Protein AF-X1I5E1-F1 (afdb_monomer_lite)

Sequence (94 aa):
MAVAGEAPKAAAKLNRHHVPSGGIAMTAALGLLGVALNAFLPDSAFEIVMNLAGIGIAGTWAMVLLAHTRFVSAVRRGKDNRPEYRMPGAPVTN

Radius of gyration: 20.38 Å; chains: 1; bounding box: 45×22×51 Å

Foldseek 3Di:
DCVVVPDPVLQVDADPVRHSVSVVVVVVVVVVVLVVLCVVPVPCSVVVVVVVVVVVVVVVVVVVVVVVVVVVVCVVVVNDDDDPDDDPPPPVVD

Organism: NCBI:txid412755

Structure (mmCIF, N/CA/C/O backbone):
data_AF-X1I5E1-F1
#
_entry.id   AF-X1I5E1-F1
#
loop_
_atom_site.group_PDB
_atom_site.id
_atom_site.type_symbol
_atom_site.label_atom_id
_atom_site.label_alt_id
_atom_site.label_comp_id
_atom_site.label_asym_id
_atom_site.label_entity_id
_atom_site.label_seq_id
_atom_site.pdbx_PDB_ins_code
_atom_site.Cartn_x
_atom_site.Cartn_y
_atom_site.Cartn_z
_atom_site.occupancy
_atom_site.B_iso_or_equiv
_atom_site.auth_seq_id
_atom_site.auth_comp_id
_atom_site.auth_asym_id
_atom_site.auth_atom_id
_atom_site.pdbx_PDB_model_num
ATOM 1 N N . MET A 1 1 ? -12.973 -1.634 -8.596 1.00 46.53 1 MET A N 1
ATOM 2 C CA . MET A 1 1 ? -12.101 -0.450 -8.779 1.00 46.53 1 MET A CA 1
ATOM 3 C C . MET A 1 1 ? -12.643 0.498 -9.847 1.00 46.53 1 MET A C 1
ATOM 5 O O . MET A 1 1 ? -13.161 1.532 -9.470 1.00 46.53 1 MET A O 1
ATOM 9 N N . ALA A 1 2 ? -12.672 0.150 -11.139 1.00 42.12 2 ALA A N 1
ATOM 10 C CA . ALA A 1 2 ? -13.182 1.067 -12.176 1.00 42.12 2 ALA A CA 1
ATOM 11 C C . ALA A 1 2 ? -14.718 1.284 -12.173 1.00 42.12 2 ALA A C 1
ATOM 13 O O . ALA A 1 2 ? -15.192 2.354 -12.530 1.00 42.12 2 ALA A O 1
ATOM 14 N N . VAL A 1 3 ? -15.494 0.301 -11.698 1.00 49.53 3 VAL A N 1
ATOM 15 C CA . VAL A 1 3 ? -16.962 0.404 -11.525 1.00 49.53 3 VAL A CA 1
ATOM 16 C C . VAL A 1 3 ? -17.350 1.248 -10.299 1.00 49.53 3 VAL A C 1
ATOM 18 O O . VAL A 1 3 ? -18.438 1.802 -10.248 1.00 49.53 3 VAL A O 1
ATOM 21 N N . ALA A 1 4 ? -16.439 1.388 -9.331 1.00 55.78 4 ALA A N 1
ATOM 22 C CA . ALA A 1 4 ? -16.645 2.166 -8.108 1.00 55.78 4 ALA A CA 1
ATOM 23 C C . ALA A 1 4 ? -16.235 3.648 -8.255 1.00 55.78 4 ALA A C 1
ATOM 25 O O . ALA A 1 4 ? -16.342 4.396 -7.296 1.00 55.78 4 ALA A O 1
ATOM 26 N N . GLY A 1 5 ? -15.747 4.070 -9.434 1.00 57.88 5 GLY A N 1
ATOM 27 C CA . GLY A 1 5 ? -15.261 5.437 -9.690 1.00 57.88 5 GLY A CA 1
ATOM 28 C C . GLY A 1 5 ? -13.789 5.693 -9.328 1.00 57.88 5 GLY A C 1
ATOM 29 O O . GLY A 1 5 ? -13.248 6.730 -9.689 1.00 57.88 5 GLY A O 1
ATOM 30 N N . GLU A 1 6 ? -13.121 4.723 -8.704 1.00 58.69 6 GLU A N 1
ATOM 31 C CA . GLU A 1 6 ? -11.766 4.830 -8.131 1.00 58.69 6 GLU A CA 1
ATOM 32 C C . GLU A 1 6 ? -10.618 4.624 -9.148 1.00 58.69 6 GLU A C 1
ATOM 34 O O . GLU A 1 6 ? -9.453 4.527 -8.774 1.00 58.69 6 GLU A O 1
ATOM 39 N N . ALA A 1 7 ? -10.909 4.499 -10.449 1.00 61.06 7 ALA A N 1
ATOM 40 C CA . ALA A 1 7 ? -9.894 4.290 -11.489 1.00 61.06 7 ALA A CA 1
ATOM 41 C C . ALA A 1 7 ? -10.222 5.088 -12.766 1.00 61.06 7 ALA A C 1
ATOM 43 O O . ALA A 1 7 ? -11.400 5.349 -13.034 1.00 61.06 7 ALA A O 1
ATOM 44 N N . PRO A 1 8 ? -9.218 5.465 -13.588 1.00 60.88 8 PRO A N 1
ATOM 45 C CA . PRO A 1 8 ? -9.443 6.247 -14.801 1.00 60.88 8 PRO A CA 1
ATOM 46 C C . PRO A 1 8 ? -10.453 5.560 -15.725 1.00 60.88 8 PRO A C 1
ATOM 48 O O . PRO A 1 8 ? -10.385 4.353 -15.955 1.00 60.88 8 PRO A O 1
ATOM 51 N N . LYS A 1 9 ? -11.376 6.342 -16.304 1.00 63.56 9 LYS A N 1
ATOM 52 C CA . LYS A 1 9 ? -12.476 5.839 -17.156 1.00 63.56 9 LYS A CA 1
ATOM 53 C C . LYS A 1 9 ? -11.991 4.942 -18.308 1.00 63.56 9 LYS A C 1
ATOM 55 O O . LYS A 1 9 ? -12.712 4.049 -18.739 1.00 63.56 9 LYS A O 1
ATOM 60 N N . ALA A 1 10 ? -10.754 5.139 -18.771 1.00 62.62 10 ALA A N 1
ATOM 61 C CA . ALA A 1 10 ? -10.103 4.303 -19.780 1.00 62.62 10 ALA A CA 1
ATOM 62 C C . 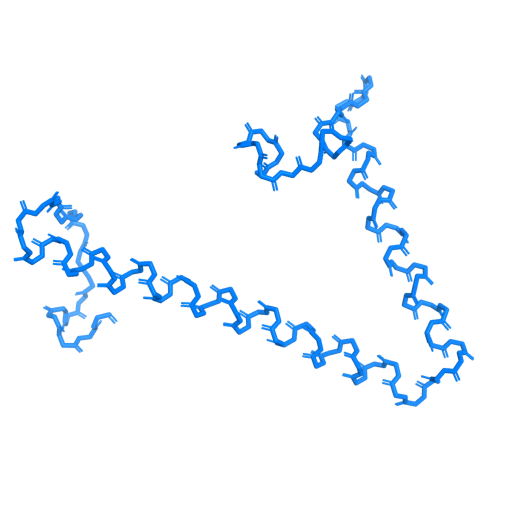ALA A 1 10 ? -9.852 2.852 -19.317 1.00 62.62 10 ALA A C 1
ATOM 64 O O . ALA A 1 10 ? -9.932 1.936 -20.131 1.00 62.62 10 ALA A O 1
ATOM 65 N N . ALA A 1 11 ? -9.616 2.622 -18.022 1.00 62.38 11 ALA A N 1
ATOM 66 C CA . ALA A 1 11 ? -9.463 1.288 -17.437 1.00 62.38 11 ALA A CA 1
ATOM 67 C C . ALA A 1 11 ? -10.815 0.583 -17.195 1.00 62.38 11 ALA A C 1
ATOM 69 O O . ALA A 1 11 ? -10.847 -0.630 -17.003 1.00 62.38 11 ALA A O 1
ATOM 70 N N . ALA A 1 12 ? -11.928 1.329 -17.226 1.00 62.84 12 ALA A N 1
ATOM 71 C CA . ALA A 1 12 ? -13.290 0.807 -17.081 1.00 62.84 12 ALA A CA 1
ATOM 72 C C . ALA A 1 12 ? -13.908 0.332 -18.407 1.00 62.84 12 ALA A C 1
ATOM 74 O O . ALA A 1 12 ? -14.908 -0.385 -18.404 1.00 62.84 12 ALA A O 1
ATOM 75 N N . LYS A 1 13 ? -13.362 0.773 -19.550 1.00 66.06 13 LYS A N 1
ATOM 76 C CA . LYS A 1 13 ? -13.967 0.538 -20.862 1.00 66.06 13 LYS A CA 1
ATOM 77 C C . LYS A 1 13 ? -13.635 -0.872 -21.353 1.00 66.06 13 LYS A C 1
ATOM 79 O O . LYS A 1 13 ? -12.486 -1.179 -21.670 1.00 66.06 13 LYS A O 1
ATOM 84 N N . LEU A 1 14 ? -14.656 -1.720 -21.419 1.00 73.88 14 LEU A N 1
ATOM 85 C CA . LEU A 1 14 ? -14.571 -3.056 -22.005 1.00 73.88 14 LEU A CA 1
ATOM 86 C C . LEU A 1 14 ? -14.649 -2.963 -23.534 1.00 73.88 14 LEU A C 1
ATOM 88 O O . LEU A 1 14 ? -15.406 -2.157 -24.079 1.00 73.88 14 LEU A O 1
ATOM 92 N N . ASN A 1 15 ? -13.858 -3.777 -24.234 1.00 73.88 15 ASN A N 1
ATOM 93 C CA . ASN A 1 15 ? -13.978 -3.929 -25.685 1.00 73.88 15 ASN A CA 1
ATOM 94 C C . ASN A 1 15 ? -15.150 -4.868 -26.056 1.00 73.88 15 ASN A C 1
ATOM 96 O O . ASN A 1 15 ? -15.804 -5.445 -25.189 1.00 73.88 15 ASN A O 1
ATOM 100 N N . ARG A 1 16 ? -15.382 -5.081 -27.361 1.00 73.06 16 ARG A N 1
ATOM 101 C CA . ARG A 1 16 ? -16.443 -5.969 -27.891 1.00 73.06 16 ARG A CA 1
ATOM 102 C C . ARG A 1 16 ? -16.370 -7.434 -27.421 1.00 73.06 16 ARG A C 1
ATOM 104 O O . ARG A 1 16 ? -17.339 -8.165 -27.561 1.00 73.06 16 ARG A O 1
ATOM 111 N N . HIS A 1 17 ? -15.224 -7.864 -26.897 1.00 79.69 17 HIS A N 1
ATOM 112 C CA . HIS A 1 17 ? -14.982 -9.202 -26.356 1.00 79.69 17 HIS A CA 1
ATOM 113 C C . HIS A 1 17 ? -15.020 -9.222 -24.817 1.00 79.69 17 HIS A C 1
ATOM 115 O O . HIS A 1 17 ? -14.556 -10.183 -24.216 1.00 79.69 17 HIS A O 1
ATOM 121 N N . HIS A 1 18 ? -15.551 -8.172 -24.175 1.00 74.81 18 HIS A N 1
ATOM 122 C CA . HIS A 1 18 ? -15.584 -8.007 -22.716 1.00 74.81 18 HIS A CA 1
ATOM 123 C C . HIS A 1 18 ? -14.198 -7.992 -22.055 1.00 74.81 18 HIS A C 1
ATOM 125 O O . HIS A 1 18 ? -14.058 -8.285 -20.870 1.00 74.81 18 HIS A O 1
ATOM 131 N N . VAL A 1 19 ? -13.165 -7.603 -22.805 1.00 77.12 19 VAL A N 1
ATOM 132 C CA . VAL A 1 19 ? -11.802 -7.494 -22.285 1.00 77.12 19 VAL A CA 1
ATOM 133 C C . VAL A 1 19 ? -11.503 -6.030 -21.931 1.00 77.12 19 VAL A C 1
ATOM 135 O O . VAL A 1 19 ? -11.687 -5.156 -22.789 1.00 77.12 19 VAL A O 1
ATOM 138 N N . PRO A 1 20 ? -11.020 -5.726 -20.709 1.00 79.44 20 PRO A N 1
ATOM 139 C CA . PRO A 1 20 ? -10.606 -4.383 -20.305 1.00 79.44 20 PRO A CA 1
ATOM 140 C C . PRO A 1 20 ? -9.256 -4.029 -20.944 1.00 79.44 20 PRO A C 1
ATOM 142 O O . PRO A 1 20 ? -8.205 -4.052 -20.301 1.00 79.44 20 PRO A O 1
ATOM 145 N N . SER A 1 21 ? -9.274 -3.700 -22.237 1.00 77.81 21 SER A N 1
ATOM 146 C CA . SER A 1 21 ? -8.064 -3.425 -23.022 1.00 77.81 21 SER A CA 1
ATOM 147 C C . SER A 1 21 ? -7.227 -2.279 -22.447 1.00 77.81 21 SER A C 1
ATOM 149 O O . SER A 1 21 ? -6.003 -2.330 -22.516 1.00 77.81 21 SER A O 1
ATOM 151 N N . GLY A 1 22 ? -7.869 -1.280 -21.829 1.00 78.88 22 GLY A N 1
ATOM 152 C CA . GLY A 1 22 ? -7.171 -0.193 -21.137 1.00 78.88 22 GLY A CA 1
ATOM 153 C C . GLY A 1 22 ? -6.375 -0.666 -19.916 1.00 78.88 22 GLY A C 1
ATOM 154 O O . GLY A 1 22 ? -5.261 -0.200 -19.699 1.00 78.88 22 GLY A O 1
ATOM 155 N N . GLY A 1 23 ? -6.901 -1.635 -19.159 1.00 79.44 23 GLY A N 1
ATOM 156 C CA . GLY A 1 23 ? -6.185 -2.239 -18.032 1.00 79.44 23 GLY A CA 1
ATOM 157 C C . GLY A 1 23 ? -4.974 -3.052 -18.489 1.00 79.44 23 GLY A C 1
ATOM 158 O O . GLY A 1 23 ? -3.887 -2.890 -17.943 1.00 79.44 23 GLY A O 1
ATOM 159 N N . ILE A 1 24 ? -5.139 -3.852 -19.547 1.00 85.00 24 ILE A N 1
ATOM 160 C CA . ILE A 1 24 ? -4.058 -4.676 -20.111 1.00 85.00 24 ILE A CA 1
ATOM 161 C C . ILE A 1 24 ? -2.928 -3.802 -20.661 1.00 85.00 24 ILE A C 1
ATOM 163 O O . ILE A 1 24 ? -1.760 -4.038 -20.353 1.00 85.00 24 ILE A O 1
ATOM 167 N N . ALA A 1 25 ? -3.263 -2.770 -21.441 1.00 84.88 25 ALA A N 1
ATOM 168 C CA . ALA A 1 25 ? -2.272 -1.848 -21.991 1.00 84.88 25 ALA A CA 1
ATOM 169 C C . ALA A 1 25 ? -1.483 -1.135 -20.882 1.00 84.88 25 ALA A C 1
ATOM 171 O O . ALA A 1 25 ? -0.269 -0.985 -20.989 1.00 84.88 25 ALA A O 1
ATOM 172 N N . MET A 1 26 ? -2.153 -0.762 -19.788 1.00 83.25 26 MET A N 1
ATOM 173 C CA . MET A 1 26 ? -1.508 -0.138 -18.634 1.00 83.25 26 MET A CA 1
ATOM 174 C C . MET A 1 26 ? -0.528 -1.092 -17.939 1.00 83.25 26 MET A C 1
ATOM 176 O O . MET A 1 26 ? 0.611 -0.710 -17.676 1.00 83.25 26 MET A O 1
ATOM 180 N N . THR A 1 27 ? -0.918 -2.349 -17.700 1.00 85.94 27 THR A N 1
ATOM 181 C CA . THR A 1 27 ? -0.005 -3.349 -17.118 1.00 85.94 27 THR A CA 1
ATOM 182 C C . THR A 1 27 ? 1.166 -3.676 -18.045 1.00 85.94 27 THR A C 1
ATOM 184 O O . THR A 1 27 ? 2.293 -3.822 -17.578 1.00 85.94 27 THR A O 1
ATOM 187 N N . ALA A 1 28 ? 0.930 -3.728 -19.359 1.00 88.25 28 ALA A N 1
ATOM 188 C CA . ALA A 1 28 ? 1.983 -3.959 -20.343 1.00 88.25 28 ALA A CA 1
ATOM 189 C C . ALA A 1 28 ? 2.988 -2.796 -20.382 1.00 88.25 28 ALA A C 1
ATOM 191 O O . ALA A 1 28 ? 4.194 -3.031 -20.396 1.00 88.25 28 ALA A O 1
ATOM 192 N N . ALA A 1 29 ? 2.511 -1.548 -20.328 1.00 88.62 29 ALA A N 1
ATOM 193 C CA . ALA A 1 29 ? 3.369 -0.364 -20.270 1.00 88.62 29 ALA A CA 1
ATOM 194 C C . ALA A 1 29 ? 4.250 -0.344 -19.010 1.00 88.62 29 ALA A C 1
ATOM 196 O O . ALA A 1 29 ? 5.438 -0.039 -19.098 1.00 88.62 29 ALA A O 1
ATOM 197 N N . LEU A 1 30 ? 3.699 -0.727 -17.852 1.00 87.62 30 LEU A N 1
ATOM 198 C CA . LEU A 1 30 ? 4.477 -0.875 -16.616 1.00 87.62 30 LEU A CA 1
ATOM 199 C C . LEU A 1 30 ? 5.549 -1.969 -16.737 1.00 87.62 30 LEU A C 1
ATOM 201 O O . LEU A 1 30 ? 6.679 -1.772 -16.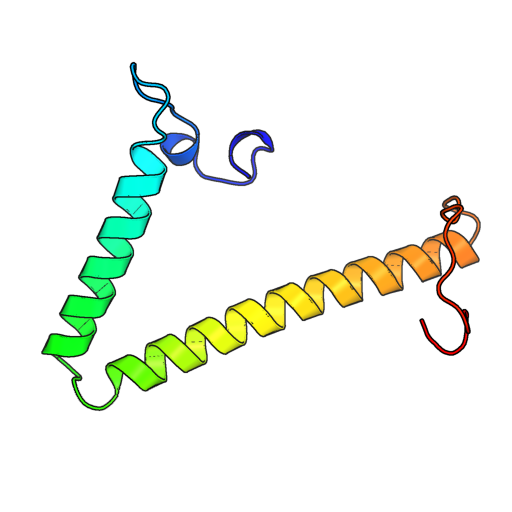293 1.00 87.62 30 LEU A O 1
ATOM 205 N N . GLY A 1 31 ? 5.229 -3.092 -17.385 1.00 86.19 31 GLY A N 1
ATOM 206 C CA . GLY A 1 31 ? 6.209 -4.140 -17.682 1.00 86.19 31 GLY A CA 1
ATOM 207 C C . GLY A 1 31 ? 7.352 -3.643 -18.573 1.00 86.19 31 GLY A C 1
ATOM 208 O O . GLY A 1 31 ? 8.518 -3.887 -18.270 1.00 86.19 31 GLY A O 1
ATOM 209 N N . LEU A 1 32 ? 7.037 -2.881 -19.626 1.00 90.00 32 LEU A N 1
ATOM 210 C CA . LEU A 1 32 ? 8.043 -2.267 -20.504 1.00 90.00 32 LEU A CA 1
ATOM 211 C C . LEU A 1 32 ? 8.939 -1.269 -19.758 1.00 90.00 32 LEU A C 1
ATOM 213 O O . LEU A 1 32 ? 10.141 -1.229 -20.005 1.00 90.00 32 LEU A O 1
ATOM 217 N N . LEU A 1 33 ? 8.378 -0.509 -18.815 1.00 87.44 33 LEU A N 1
ATOM 218 C CA . LEU A 1 33 ? 9.142 0.345 -17.901 1.00 87.44 33 LEU A CA 1
ATOM 219 C C . LEU A 1 33 ? 10.141 -0.463 -17.064 1.00 87.44 33 LEU A C 1
ATOM 221 O O . LEU A 1 33 ? 11.290 -0.051 -16.932 1.00 87.44 33 LEU A O 1
ATOM 225 N N . GLY A 1 34 ? 9.737 -1.629 -16.553 1.00 84.94 34 GLY A N 1
ATOM 226 C CA . GLY A 1 34 ? 10.637 -2.542 -15.842 1.00 84.94 34 GLY A CA 1
ATOM 227 C C . GLY A 1 34 ? 11.779 -3.056 -16.724 1.00 84.94 34 GLY A C 1
ATOM 228 O O . GLY A 1 34 ? 12.932 -3.060 -16.298 1.00 84.94 34 GLY A O 1
ATOM 229 N N . VAL A 1 35 ? 11.483 -3.420 -17.977 1.00 87.25 35 VAL A N 1
ATOM 230 C CA . VAL A 1 35 ? 12.502 -3.838 -18.959 1.00 87.25 35 VAL A CA 1
ATOM 231 C C . VAL A 1 35 ? 13.478 -2.700 -19.264 1.00 87.25 35 VAL A C 1
ATOM 233 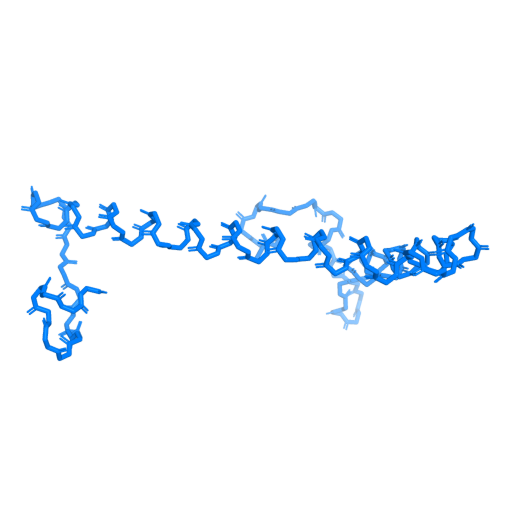O O . VAL A 1 35 ? 14.687 -2.922 -19.284 1.00 87.25 35 VAL A O 1
ATOM 236 N N . ALA A 1 36 ? 12.974 -1.478 -19.459 1.00 86.44 36 ALA A N 1
ATOM 237 C CA . ALA A 1 36 ? 13.813 -0.305 -19.681 1.00 86.44 36 ALA A CA 1
ATOM 238 C C . ALA A 1 36 ? 14.709 -0.016 -18.467 1.00 86.44 36 ALA A C 1
ATOM 240 O O . ALA A 1 36 ? 15.906 0.203 -18.629 1.00 86.44 36 ALA A O 1
ATOM 241 N N . LEU A 1 37 ? 14.159 -0.079 -17.250 1.00 85.81 37 LEU A N 1
ATOM 242 C CA . LEU A 1 37 ? 14.927 0.107 -16.019 1.00 85.81 37 LEU A CA 1
ATOM 243 C C . LEU A 1 37 ? 16.042 -0.939 -15.891 1.00 85.81 37 LEU A C 1
ATOM 245 O O . LEU A 1 37 ? 17.174 -0.584 -15.575 1.00 85.81 37 LEU A O 1
ATOM 249 N N . ASN A 1 38 ? 15.749 -2.200 -16.208 1.00 87.81 38 ASN A N 1
ATOM 250 C CA . ASN A 1 38 ? 16.738 -3.276 -16.214 1.00 87.81 38 ASN A CA 1
ATOM 251 C C . ASN A 1 38 ? 17.840 -3.075 -17.270 1.00 87.81 38 ASN A C 1
ATOM 253 O O . ASN A 1 38 ? 18.972 -3.495 -17.059 1.00 87.81 38 ASN A O 1
ATOM 257 N N . ALA A 1 39 ? 17.537 -2.423 -18.396 1.00 85.06 39 ALA A N 1
ATOM 258 C CA . ALA A 1 39 ? 18.535 -2.127 -19.423 1.00 85.06 39 ALA A CA 1
ATOM 259 C C . ALA A 1 39 ? 19.536 -1.038 -18.991 1.00 85.06 39 ALA A C 1
ATOM 261 O O . ALA A 1 39 ? 20.693 -1.087 -19.402 1.00 85.06 39 ALA A O 1
ATOM 262 N N . PHE A 1 40 ? 19.112 -0.068 -18.169 1.00 84.06 40 PHE A N 1
ATOM 263 C CA . PHE A 1 40 ? 19.977 1.020 -17.690 1.00 84.06 40 PHE A CA 1
ATOM 264 C C . PHE A 1 40 ? 20.632 0.737 -16.328 1.00 84.06 40 PHE A C 1
ATOM 266 O O . PHE A 1 40 ? 21.736 1.215 -16.080 1.00 84.06 40 PHE A O 1
ATOM 273 N N . LEU A 1 41 ? 19.963 -0.007 -15.441 1.00 83.06 41 LEU A N 1
ATOM 274 C CA . LEU A 1 41 ? 20.437 -0.353 -14.095 1.00 83.06 41 LEU A CA 1
ATOM 275 C C . LEU A 1 41 ? 20.209 -1.851 -13.809 1.00 83.06 41 LEU A C 1
ATOM 277 O O . LEU A 1 41 ? 19.346 -2.188 -12.997 1.00 83.06 41 LEU A O 1
ATOM 281 N N . PRO A 1 42 ? 20.957 -2.764 -14.452 1.00 76.75 42 PRO A N 1
ATOM 282 C CA . PRO A 1 42 ? 20.716 -4.205 -14.341 1.00 76.75 42 PRO A CA 1
ATOM 283 C C . PRO A 1 42 ? 20.843 -4.731 -12.904 1.00 76.75 42 PRO A C 1
ATOM 285 O O . PRO A 1 42 ? 19.989 -5.492 -12.455 1.00 76.75 42 PRO A O 1
ATOM 288 N N . ASP A 1 43 ? 21.843 -4.270 -12.149 1.00 81.69 43 ASP A N 1
ATOM 289 C CA . ASP A 1 43 ? 22.105 -4.786 -10.798 1.00 81.69 43 ASP A CA 1
ATOM 290 C C . ASP A 1 43 ? 21.134 -4.238 -9.736 1.00 81.69 43 ASP A C 1
ATOM 292 O O . ASP A 1 43 ? 20.893 -4.887 -8.722 1.00 81.69 43 ASP A O 1
ATOM 296 N N . SER A 1 44 ? 20.536 -3.061 -9.964 1.00 83.56 44 SER A N 1
ATOM 297 C CA . SER A 1 44 ? 19.673 -2.381 -8.979 1.00 83.56 44 SER A CA 1
ATOM 298 C C . SER A 1 44 ? 18.189 -2.362 -9.352 1.00 83.56 44 SER A C 1
ATOM 300 O O . SER A 1 44 ? 17.355 -2.047 -8.503 1.00 83.56 44 SER A O 1
ATOM 302 N N . ALA A 1 45 ? 17.816 -2.690 -10.595 1.00 83.69 45 ALA A N 1
ATOM 303 C CA . ALA A 1 45 ? 16.424 -2.626 -11.048 1.00 83.69 45 ALA A CA 1
ATOM 304 C C . ALA A 1 45 ? 15.498 -3.523 -10.216 1.00 83.69 45 ALA A C 1
ATOM 306 O O . ALA A 1 45 ? 14.419 -3.088 -9.811 1.00 83.69 45 ALA A O 1
ATOM 307 N N . PHE A 1 46 ? 15.930 -4.753 -9.923 1.00 81.94 46 PHE A N 1
ATOM 308 C CA . PHE A 1 46 ? 15.153 -5.678 -9.099 1.00 81.94 46 PHE A CA 1
ATOM 309 C C . PHE A 1 46 ? 14.923 -5.128 -7.688 1.00 81.94 46 PHE A C 1
ATOM 311 O O . PHE A 1 46 ? 13.794 -5.136 -7.200 1.00 81.94 46 PHE A O 1
ATOM 318 N N . GLU A 1 47 ? 15.973 -4.600 -7.056 1.00 87.38 47 GLU A N 1
ATOM 319 C CA . GLU A 1 47 ? 15.896 -4.038 -5.708 1.00 87.38 47 GLU A CA 1
ATOM 320 C C . GLU A 1 47 ? 14.965 -2.820 -5.654 1.00 87.38 47 GLU A C 1
ATOM 322 O O . GLU A 1 47 ? 14.097 -2.744 -4.784 1.00 87.38 47 GLU A O 1
ATOM 327 N N . ILE A 1 48 ? 15.076 -1.901 -6.619 1.00 86.94 48 ILE A N 1
ATOM 328 C CA . ILE A 1 48 ? 14.214 -0.713 -6.708 1.00 86.94 48 ILE A CA 1
ATOM 329 C C . ILE A 1 48 ? 12.741 -1.120 -6.819 1.00 86.94 48 ILE A C 1
ATOM 331 O O . ILE A 1 48 ? 11.895 -0.605 -6.081 1.00 86.94 48 ILE A O 1
ATOM 335 N N . VAL A 1 49 ? 12.426 -2.053 -7.722 1.00 87.25 49 VAL A N 1
ATOM 336 C CA . VAL A 1 49 ? 11.049 -2.523 -7.929 1.00 87.25 49 VAL A CA 1
ATOM 337 C C . VAL A 1 49 ? 10.525 -3.232 -6.680 1.00 87.25 49 VAL A C 1
ATOM 339 O O . VAL A 1 49 ? 9.392 -2.975 -6.270 1.00 87.25 49 VAL A O 1
ATOM 342 N N . MET A 1 50 ? 11.343 -4.073 -6.043 1.00 90.25 50 MET A N 1
ATOM 343 C CA . MET A 1 50 ? 10.962 -4.798 -4.830 1.00 90.25 50 MET A CA 1
ATOM 344 C C . MET A 1 50 ? 10.698 -3.850 -3.656 1.00 90.25 50 MET A C 1
ATOM 346 O O . MET A 1 50 ? 9.675 -3.972 -2.984 1.00 90.25 50 MET A O 1
ATOM 350 N N . ASN A 1 51 ? 11.573 -2.867 -3.440 1.00 93.50 51 ASN A N 1
ATOM 351 C CA . ASN A 1 51 ? 11.414 -1.875 -2.378 1.00 93.50 51 ASN A CA 1
ATOM 352 C C . ASN A 1 51 ? 10.154 -1.027 -2.593 1.00 93.50 51 ASN A C 1
ATOM 354 O O . ASN A 1 51 ? 9.374 -0.820 -1.660 1.00 93.50 51 ASN A O 1
ATOM 358 N N . LEU A 1 52 ? 9.905 -0.591 -3.831 1.00 91.31 52 LEU A N 1
ATOM 359 C CA . LEU A 1 52 ? 8.702 0.168 -4.166 1.00 91.31 52 LEU A CA 1
ATOM 360 C C . LEU A 1 52 ? 7.426 -0.664 -3.958 1.00 91.31 52 LEU A C 1
ATOM 362 O O . LEU A 1 52 ? 6.453 -0.173 -3.380 1.00 91.31 52 LEU A O 1
ATOM 366 N N . ALA A 1 53 ? 7.438 -1.933 -4.377 1.00 91.06 53 ALA A N 1
ATOM 367 C CA . ALA A 1 53 ? 6.334 -2.858 -4.141 1.00 91.06 53 ALA A CA 1
ATOM 368 C C . ALA A 1 53 ? 6.095 -3.074 -2.638 1.00 91.06 53 ALA A C 1
ATOM 370 O O . ALA A 1 53 ? 4.950 -3.032 -2.184 1.00 91.06 53 ALA A O 1
ATOM 371 N N . GLY A 1 54 ? 7.169 -3.225 -1.858 1.00 94.06 54 GLY A N 1
ATOM 372 C CA . GLY A 1 54 ? 7.118 -3.356 -0.404 1.00 94.06 54 GLY A CA 1
ATOM 373 C C . GLY A 1 54 ? 6.417 -2.174 0.266 1.00 94.06 54 GLY A C 1
ATOM 374 O O . GLY A 1 54 ? 5.508 -2.383 1.069 1.00 94.06 54 GLY A O 1
ATOM 375 N N . ILE A 1 55 ? 6.759 -0.939 -0.116 1.00 95.38 55 ILE A N 1
ATOM 376 C CA . ILE A 1 55 ? 6.101 0.275 0.400 1.00 95.38 55 ILE A CA 1
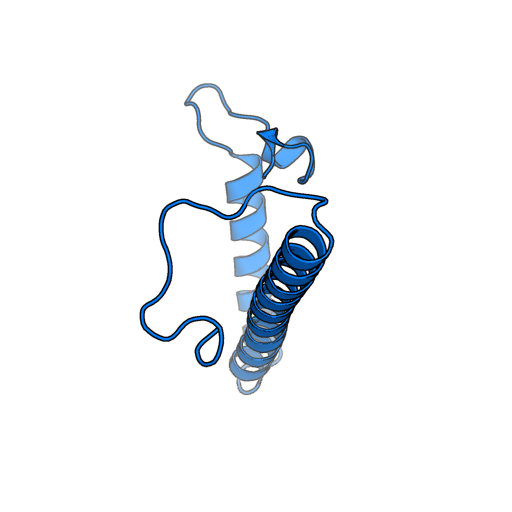ATOM 377 C C . ILE A 1 55 ? 4.607 0.281 0.047 1.00 95.38 55 ILE A C 1
ATOM 379 O O . ILE A 1 55 ? 3.775 0.577 0.906 1.00 95.38 55 ILE A O 1
ATOM 383 N N . GLY A 1 56 ? 4.246 -0.075 -1.189 1.00 93.62 56 GLY A N 1
ATOM 384 C CA . GLY A 1 56 ? 2.844 -0.127 -1.618 1.00 93.62 56 GLY A CA 1
ATOM 385 C C . GLY A 1 56 ? 2.016 -1.160 -0.845 1.00 93.62 56 GLY A C 1
ATOM 386 O O . GLY A 1 56 ? 0.898 -0.872 -0.401 1.00 93.62 56 GLY A O 1
ATOM 387 N N . ILE A 1 57 ? 2.579 -2.349 -0.624 1.00 94.75 57 ILE A N 1
ATOM 388 C CA . ILE A 1 57 ? 1.942 -3.415 0.160 1.00 94.75 57 ILE A CA 1
ATOM 389 C C . ILE A 1 57 ? 1.813 -2.985 1.625 1.00 94.75 57 ILE A C 1
ATOM 391 O O . ILE A 1 57 ? 0.723 -3.083 2.194 1.00 94.75 57 ILE A O 1
ATOM 395 N N . ALA A 1 58 ? 2.883 -2.456 2.223 1.00 95.88 58 ALA A N 1
ATOM 396 C CA . ALA A 1 58 ? 2.869 -1.955 3.595 1.00 95.88 58 ALA A CA 1
ATOM 397 C C . ALA A 1 58 ? 1.824 -0.845 3.781 1.00 95.88 58 ALA A C 1
ATOM 399 O O . ALA A 1 58 ? 1.047 -0.888 4.733 1.00 95.88 58 ALA A O 1
ATOM 400 N N . GLY A 1 59 ? 1.741 0.099 2.840 1.00 95.75 59 GLY A N 1
ATOM 401 C CA . GLY A 1 59 ? 0.727 1.152 2.834 1.00 95.75 59 GLY A CA 1
ATOM 402 C C . GLY A 1 59 ? -0.699 0.604 2.739 1.00 95.75 59 GLY A C 1
ATOM 403 O O . GLY A 1 59 ? -1.583 1.068 3.458 1.00 95.75 59 GLY A O 1
ATOM 404 N N . THR A 1 60 ? -0.920 -0.425 1.916 1.00 94.94 60 THR A N 1
ATOM 405 C CA . THR A 1 60 ? -2.228 -1.091 1.788 1.00 94.94 60 THR A CA 1
ATOM 406 C C . THR A 1 60 ? -2.653 -1.727 3.111 1.00 94.94 60 THR A C 1
ATOM 408 O O . THR A 1 60 ? -3.758 -1.471 3.591 1.00 94.94 60 THR A O 1
ATOM 411 N N . TRP A 1 61 ? -1.769 -2.498 3.748 1.00 94.69 61 TRP A N 1
ATOM 412 C CA . TRP A 1 61 ? -2.049 -3.107 5.051 1.00 94.69 61 TRP A CA 1
ATOM 413 C C . TRP A 1 61 ? -2.217 -2.071 6.159 1.00 94.69 61 TRP A C 1
ATOM 415 O O . TRP A 1 61 ? -3.126 -2.202 6.977 1.00 94.69 61 TRP A O 1
ATOM 425 N N . ALA A 1 62 ? -1.410 -1.009 6.158 1.00 95.88 62 ALA A N 1
ATOM 426 C CA . ALA A 1 62 ? -1.578 0.105 7.082 1.00 95.88 62 ALA A CA 1
ATOM 427 C C . ALA A 1 62 ? -2.972 0.736 6.939 1.00 95.88 62 ALA A C 1
ATOM 429 O O . ALA A 1 62 ? -3.654 0.933 7.941 1.00 95.88 62 ALA A O 1
ATOM 430 N N . MET A 1 63 ? -3.443 0.975 5.711 1.00 95.12 63 MET A N 1
ATOM 431 C CA . MET A 1 63 ? -4.799 1.472 5.451 1.00 95.12 63 MET A CA 1
ATOM 432 C C . MET A 1 63 ? -5.883 0.514 5.956 1.00 95.12 63 MET A C 1
ATOM 434 O O . MET A 1 63 ? -6.832 0.960 6.601 1.00 95.12 63 MET A O 1
ATOM 438 N N . VAL A 1 64 ? -5.733 -0.794 5.728 1.00 93.69 64 VAL A N 1
ATOM 439 C CA . VAL A 1 64 ? -6.672 -1.809 6.236 1.00 93.69 64 VAL A CA 1
ATOM 440 C C . VAL A 1 64 ? -6.733 -1.783 7.766 1.00 93.69 64 VAL A C 1
ATOM 442 O O . VAL A 1 64 ? -7.823 -1.735 8.338 1.00 93.69 64 VAL A O 1
ATOM 445 N N . LEU A 1 65 ? -5.582 -1.748 8.441 1.00 91.69 65 LEU A N 1
ATOM 446 C CA . LEU A 1 65 ? -5.510 -1.676 9.903 1.00 91.69 65 LEU A CA 1
ATOM 447 C C . LEU A 1 65 ? -6.088 -0.360 10.444 1.00 91.69 65 LEU A C 1
ATOM 449 O O . LEU A 1 65 ? -6.802 -0.359 11.449 1.00 91.69 65 LEU A O 1
ATOM 453 N N . LEU A 1 66 ? -5.836 0.766 9.775 1.00 92.12 66 LEU A N 1
ATOM 454 C CA . LEU A 1 66 ? -6.407 2.066 10.137 1.00 92.12 66 LEU A CA 1
ATOM 455 C C . LEU A 1 66 ? -7.933 2.076 9.983 1.00 92.12 66 LEU A C 1
ATOM 457 O O . LEU A 1 66 ? -8.646 2.533 10.880 1.00 92.12 66 LEU A O 1
ATOM 461 N N . ALA A 1 67 ? -8.449 1.534 8.881 1.00 91.44 67 ALA A N 1
ATOM 462 C CA . ALA A 1 67 ? -9.884 1.395 8.665 1.00 91.44 67 ALA A CA 1
ATOM 463 C C . ALA A 1 67 ? -10.522 0.496 9.738 1.00 91.44 67 ALA A C 1
ATOM 465 O O . ALA A 1 67 ? -11.533 0.87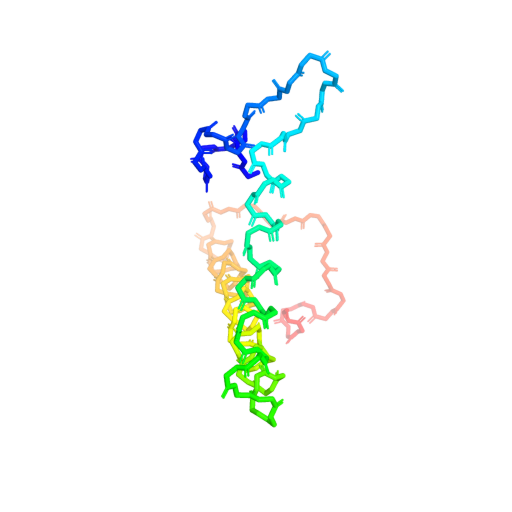4 10.334 1.00 91.44 67 ALA A O 1
ATOM 466 N N . HIS A 1 68 ? -9.892 -0.640 10.055 1.00 89.06 68 HIS A N 1
ATOM 467 C CA . HIS A 1 68 ? -10.360 -1.577 11.082 1.00 89.06 68 HIS A CA 1
ATOM 468 C C . HIS A 1 68 ? -10.353 -0.967 12.489 1.00 89.06 68 HIS A C 1
ATOM 470 O O . HIS A 1 68 ? -11.351 -1.024 13.205 1.00 89.06 68 HIS A O 1
ATOM 476 N N . THR A 1 69 ? -9.266 -0.307 12.892 1.00 87.81 69 THR A N 1
ATOM 477 C CA . THR A 1 69 ? -9.188 0.350 14.212 1.00 87.81 69 THR A CA 1
ATOM 478 C C . THR A 1 69 ? -10.222 1.467 14.352 1.00 87.81 69 THR A C 1
ATOM 480 O O . THR A 1 69 ? -10.859 1.604 15.405 1.00 87.81 69 THR A O 1
ATOM 483 N N . ARG A 1 70 ? -10.463 2.233 13.280 1.00 88.19 70 ARG A N 1
ATOM 484 C CA . ARG A 1 70 ? -11.515 3.254 13.243 1.00 88.19 70 ARG A CA 1
ATOM 485 C C . ARG A 1 70 ? -12.915 2.645 13.319 1.00 88.19 70 ARG A C 1
ATOM 487 O O . ARG A 1 70 ? -13.750 3.185 14.045 1.00 88.19 70 ARG A O 1
ATOM 494 N N . PHE A 1 71 ? -13.153 1.524 12.644 1.00 89.44 71 PHE A N 1
ATOM 495 C CA . PHE A 1 71 ? -14.401 0.766 12.733 1.00 89.44 71 PHE A CA 1
ATOM 496 C C . PHE A 1 71 ? -14.664 0.275 14.163 1.00 89.44 71 PHE A C 1
ATOM 498 O O . PHE A 1 71 ? -15.710 0.572 14.739 1.00 89.44 71 PHE A O 1
ATOM 505 N N . VAL A 1 72 ? -13.682 -0.368 14.802 1.00 86.00 72 VAL A N 1
ATOM 506 C CA . VAL A 1 72 ? -13.803 -0.833 16.196 1.00 86.00 72 VAL A CA 1
ATOM 507 C C . VAL A 1 72 ? -14.070 0.335 17.151 1.00 86.00 72 VAL A C 1
ATOM 509 O O . VAL A 1 72 ? -14.896 0.217 18.059 1.00 86.00 72 VAL A O 1
ATOM 512 N N . SER A 1 73 ? -13.420 1.483 16.940 1.00 85.00 73 SER A N 1
ATOM 513 C CA . SER A 1 73 ? -13.691 2.706 17.706 1.00 85.00 73 SER A CA 1
ATOM 514 C C . SER A 1 73 ? -15.124 3.220 17.500 1.00 85.00 73 SER A C 1
ATOM 516 O O . SER A 1 73 ? -15.789 3.589 18.469 1.00 85.00 73 SER A O 1
ATOM 518 N N . ALA A 1 74 ? -15.641 3.204 16.268 1.00 87.62 74 ALA A N 1
ATOM 519 C CA . ALA A 1 74 ? -17.014 3.611 15.962 1.00 87.62 74 ALA A CA 1
ATOM 520 C C . ALA A 1 74 ? -18.056 2.694 16.624 1.00 87.62 74 ALA A C 1
ATOM 522 O O . ALA A 1 74 ? -18.984 3.196 17.264 1.00 87.62 74 ALA A O 1
ATOM 523 N N . VAL A 1 75 ? -17.846 1.376 16.567 1.00 86.94 75 VAL A N 1
ATOM 524 C CA . VAL A 1 75 ? -18.686 0.374 17.244 1.00 86.94 75 VAL A CA 1
ATOM 525 C C . VAL A 1 75 ? -18.679 0.585 18.761 1.00 86.94 75 VAL A C 1
ATOM 527 O O . VAL A 1 75 ? -19.737 0.615 19.385 1.00 86.94 75 VAL A O 1
ATOM 530 N N . ARG A 1 76 ? -17.508 0.816 19.379 1.00 82.12 76 ARG A N 1
ATOM 531 C CA . ARG A 1 76 ? -17.408 1.107 20.828 1.00 82.12 76 ARG A CA 1
ATOM 532 C C . ARG A 1 76 ? -18.155 2.378 21.235 1.00 82.12 76 ARG A C 1
ATOM 534 O O . ARG A 1 76 ? -18.620 2.475 22.363 1.00 82.12 76 ARG A O 1
ATOM 541 N N . ARG A 1 77 ? -18.269 3.348 20.326 1.00 87.69 77 ARG A N 1
ATOM 542 C CA . ARG A 1 77 ? -19.023 4.595 20.529 1.00 87.69 77 ARG A CA 1
ATOM 543 C C . ARG A 1 77 ? -20.516 4.459 20.204 1.00 87.69 77 ARG A C 1
ATOM 545 O O . ARG A 1 77 ? -21.204 5.475 20.200 1.00 87.69 77 ARG A O 1
ATOM 552 N N . GLY A 1 78 ? -20.998 3.251 19.899 1.00 84.38 78 GLY A N 1
ATOM 553 C CA . GLY A 1 78 ? -22.398 2.978 19.560 1.00 84.38 78 GLY A CA 1
ATOM 554 C C . GLY A 1 78 ? -22.838 3.537 18.206 1.00 84.38 78 GLY A C 1
ATOM 555 O O . GLY A 1 78 ? -24.031 3.677 17.967 1.00 84.38 78 GLY A O 1
ATOM 556 N N . LYS A 1 79 ? -21.892 3.902 17.330 1.00 82.31 79 LYS A N 1
ATOM 557 C CA . LYS A 1 79 ? -22.189 4.489 16.012 1.00 82.31 79 LYS A CA 1
ATOM 558 C C . LYS A 1 79 ? -22.380 3.454 14.909 1.00 82.31 79 LYS A C 1
ATOM 560 O O . LYS A 1 79 ? -22.784 3.829 13.816 1.00 82.31 79 LYS A O 1
ATOM 565 N N . ASP A 1 80 ? -22.039 2.200 15.178 1.00 80.00 80 ASP A N 1
ATOM 566 C CA . ASP A 1 80 ? -22.118 1.119 14.206 1.00 80.00 80 ASP A CA 1
ATOM 567 C C . ASP A 1 80 ? -22.356 -0.224 14.908 1.00 80.00 80 ASP A C 1
ATOM 569 O O . ASP A 1 80 ? -22.028 -0.385 16.091 1.00 80.00 80 ASP A O 1
ATOM 573 N N . ASN A 1 81 ? -22.921 -1.182 14.178 1.00 77.00 81 ASN A N 1
ATOM 574 C CA . ASN A 1 81 ? -23.236 -2.511 14.684 1.00 77.00 81 ASN A CA 1
ATOM 575 C C . ASN A 1 81 ? -22.061 -3.462 14.465 1.00 77.00 81 ASN A C 1
ATOM 577 O O . ASN A 1 81 ? -21.449 -3.519 13.400 1.00 77.00 81 ASN A O 1
ATOM 581 N N . ARG A 1 82 ? -21.740 -4.241 15.497 1.00 76.31 82 ARG A N 1
ATOM 582 C CA . ARG A 1 82 ? -20.643 -5.204 15.419 1.00 76.31 82 ARG A CA 1
ATOM 583 C C . ARG A 1 82 ? -21.079 -6.428 14.594 1.00 76.31 82 ARG A C 1
ATOM 585 O O . ARG A 1 82 ? -22.203 -6.884 14.798 1.00 76.31 82 ARG A O 1
ATOM 592 N N . PRO A 1 83 ? -20.219 -6.994 13.725 1.00 81.75 83 PRO A N 1
ATOM 593 C CA . PRO A 1 83 ? -20.558 -8.185 12.953 1.00 81.75 83 PRO A CA 1
ATOM 594 C C . PRO A 1 83 ? -20.816 -9.390 13.866 1.00 81.75 83 PRO A C 1
ATOM 596 O O . PRO A 1 83 ? -20.293 -9.461 14.983 1.00 81.75 83 PRO A O 1
ATOM 599 N N . GLU A 1 84 ? -21.602 -10.345 13.371 1.00 77.81 84 GLU A N 1
ATOM 600 C CA . GLU A 1 84 ? -21.980 -11.563 14.099 1.00 77.81 84 GLU A CA 1
ATOM 601 C C . GLU A 1 84 ? -20.764 -12.458 14.393 1.00 77.81 84 GLU A C 1
ATOM 603 O O . GLU A 1 84 ? -20.622 -12.994 15.493 1.00 77.81 84 GLU A O 1
ATOM 608 N N . TYR A 1 85 ? -19.822 -12.533 13.447 1.00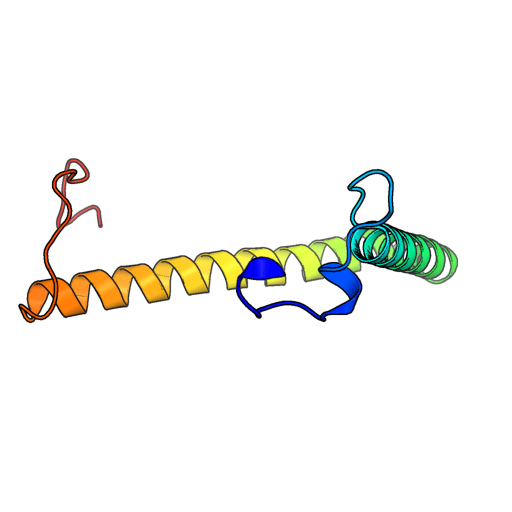 78.62 85 TYR A N 1
ATOM 609 C CA . TYR A 1 85 ? -18.554 -13.228 13.638 1.00 78.62 85 TYR A CA 1
ATOM 610 C C . TYR A 1 85 ? -17.597 -12.428 14.531 1.00 78.62 85 TYR A C 1
ATOM 612 O O . TYR A 1 85 ? -17.294 -11.258 14.277 1.00 78.62 85 TYR A O 1
ATOM 620 N N . ARG A 1 86 ? -17.066 -13.092 15.562 1.00 72.44 86 ARG A N 1
ATOM 621 C CA . ARG A 1 86 ? -16.059 -12.545 16.478 1.00 72.44 86 ARG A CA 1
ATOM 622 C C . ARG A 1 86 ? -14.815 -13.414 16.421 1.00 72.44 86 ARG A C 1
ATOM 624 O O . ARG A 1 86 ? -14.916 -14.632 16.534 1.00 72.44 86 ARG A O 1
ATOM 631 N N . MET A 1 87 ? -13.646 -12.786 16.307 1.00 74.62 87 MET A N 1
ATOM 632 C CA . MET A 1 87 ? -12.395 -13.523 16.451 1.00 74.62 87 MET A CA 1
ATOM 633 C C . MET A 1 87 ? -12.298 -14.106 17.870 1.00 74.62 87 MET A C 1
ATOM 635 O O . MET A 1 87 ? -12.624 -13.403 18.840 1.00 74.62 87 MET A O 1
ATOM 639 N N . PRO A 1 88 ? -11.862 -15.367 18.018 1.00 72.69 88 PRO A N 1
ATOM 640 C CA . PRO A 1 88 ? -11.603 -15.942 19.331 1.00 72.69 88 PRO A CA 1
ATOM 641 C C . PRO A 1 88 ? -10.538 -15.100 20.052 1.00 72.69 88 PRO A C 1
ATOM 643 O O . PRO A 1 88 ? -9.481 -14.826 19.497 1.00 72.69 88 PRO A O 1
ATOM 646 N N . GLY A 1 89 ? -10.838 -14.645 21.274 1.00 66.75 89 GLY A N 1
ATOM 647 C CA . GLY A 1 89 ? -9.947 -13.769 22.056 1.00 66.75 89 GLY A CA 1
ATOM 648 C C . GLY A 1 89 ? -10.191 -12.258 21.909 1.00 66.75 89 GLY A C 1
ATOM 649 O O . GLY A 1 89 ? -9.514 -11.453 22.556 1.00 66.75 89 GLY A O 1
ATOM 650 N N . ALA A 1 90 ? -11.187 -11.821 21.130 1.00 63.56 90 ALA A N 1
ATOM 651 C CA . ALA A 1 90 ? -11.588 -10.411 21.116 1.00 63.56 90 ALA A CA 1
ATOM 652 C C . ALA A 1 90 ? -12.120 -9.978 22.506 1.00 63.56 90 ALA A C 1
ATOM 654 O O . ALA A 1 90 ? -12.990 -10.662 23.049 1.00 63.56 90 ALA A O 1
ATOM 655 N N . PRO A 1 91 ? -11.682 -8.838 23.087 1.00 64.50 91 PRO A N 1
ATOM 656 C CA . PRO A 1 91 ? -11.042 -7.683 22.446 1.00 64.50 91 PRO A CA 1
ATOM 657 C C . PRO A 1 91 ? -9.513 -7.592 22.612 1.00 64.50 91 PRO A C 1
ATOM 659 O O . PRO A 1 91 ? -8.948 -6.560 22.254 1.00 64.50 91 PRO A O 1
ATOM 662 N N . VAL A 1 92 ? -8.860 -8.612 23.175 1.00 61.66 92 VAL A N 1
ATOM 663 C CA . VAL A 1 92 ? -7.405 -8.607 23.424 1.00 61.66 92 VAL A CA 1
ATOM 664 C C . VAL A 1 92 ? -6.635 -8.982 22.151 1.00 61.66 92 VAL A C 1
ATOM 666 O O . VAL A 1 92 ? -5.572 -8.432 21.889 1.00 61.66 92 VAL A O 1
ATOM 669 N N . THR A 1 93 ? -7.221 -9.849 21.321 1.00 62.56 93 THR A N 1
ATOM 670 C CA . THR A 1 93 ? -6.662 -10.346 20.049 1.00 62.56 93 THR A CA 1
ATOM 671 C C . THR A 1 93 ? -7.252 -9.620 18.826 1.00 62.56 93 THR A C 1
ATOM 673 O O . THR A 1 93 ? -7.638 -10.275 17.867 1.00 62.56 93 THR A O 1
ATOM 676 N N . ASN A 1 94 ? -7.440 -8.292 18.897 1.00 54.78 94 ASN A N 1
ATOM 677 C CA . ASN A 1 94 ? -8.137 -7.504 17.856 1.00 54.78 94 ASN A CA 1
ATOM 678 C C . ASN A 1 94 ? -7.705 -7.792 16.409 1.00 54.78 94 ASN A C 1
ATOM 680 O O . ASN A 1 94 ? -6.480 -7.885 16.188 1.00 54.78 94 ASN A O 1
#

Secondary structure (DSSP, 8-state):
-GGGT-S-HHHH---TTS--HHHHHHHHHHHHHHHHHHHH-HHHHHHHHHHHHHHHHHHHHHHHHHHHHHHHHHHHTTSSPPPS---TTTTTT-

InterPro domains:
  IPR004841 Amino acid permease/SLC12A domain [PF00324] (1-92)

pLDDT: mean 80.06, std 12.34, range [42.12, 95.88]